Protein AF-A0A1L9QQ89-F1 (afdb_monomer_lite)

pLDDT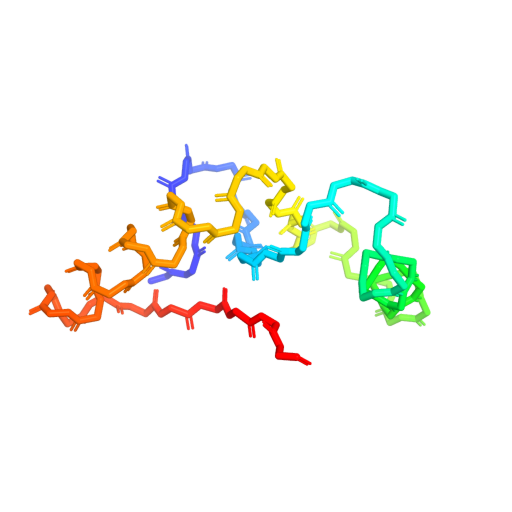: mean 84.95, std 5.89, range [68.0, 94.38]

Foldseek 3Di:
DLDDPPPQAREEEWEAPPDPRVVVVVVCCVVVVVVVHHDYDHDPSVVSVVVQVVCVVVVHDHHYDD

Secondary structure (DSSP, 8-state):
---SSSSSSEEEE-PPTTSHHHHHHHHHHHHTT-TTTEEEE-S-HHHHHHHHHHHHHTT----B--

Organism: NCBI:txid1925591

Sequence (66 aa):
MFDLDGDGKANLTGCNPGWSCELTTNHHIEAYKLQDTVEHDQGSYTALLADAITRYEEEKPIFYYT

Radius of gyration: 11.61 Å; chains: 1; bounding box: 27×24×26 Å

InterPro domains:
  IPR007210 ABC-type glycine betaine transport system, substrate-binding domain [PF04069] (4-65)

Structure (mmCIF, N/CA/C/O backbone):
data_AF-A0A1L9QQ89-F1
#
_entry.id   AF-A0A1L9QQ89-F1
#
loop_
_atom_site.group_PDB
_atom_site.id
_atom_site.type_symbol
_atom_site.label_atom_id
_atom_site.label_alt_id
_atom_site.label_comp_id
_atom_site.label_asym_id
_atom_site.label_entity_id
_atom_site.label_seq_id
_atom_site.pdbx_PDB_ins_code
_atom_site.Cartn_x
_atom_site.Cartn_y
_atom_site.Cartn_z
_atom_site.occupancy
_atom_site.B_iso_or_equiv
_atom_site.auth_seq_id
_atom_site.auth_comp_id
_atom_site.auth_asym_id
_atom_site.auth_atom_id
_atom_site.pdbx_PDB_model_num
ATOM 1 N N . MET A 1 1 ? -11.306 -0.550 8.908 1.00 72.31 1 MET A N 1
ATOM 2 C CA . MET A 1 1 ? -11.138 -1.053 7.529 1.00 72.31 1 MET A CA 1
ATOM 3 C C . MET A 1 1 ? -9.841 -0.453 6.997 1.00 72.31 1 MET A C 1
ATOM 5 O O . MET A 1 1 ? -9.526 0.640 7.441 1.00 72.31 1 MET A O 1
ATOM 9 N N . PHE A 1 2 ? -9.070 -1.162 6.164 1.00 83.12 2 PHE A N 1
ATOM 10 C CA . PHE A 1 2 ? -7.795 -0.666 5.594 1.00 83.12 2 PHE A CA 1
ATOM 11 C C . PHE A 1 2 ? -7.995 0.211 4.343 1.00 83.12 2 PHE A C 1
ATOM 13 O O . PHE A 1 2 ? -7.035 0.573 3.674 1.00 83.12 2 PHE A O 1
ATOM 20 N N . ASP A 1 3 ? -9.252 0.489 4.016 1.00 87.06 3 ASP A N 1
ATOM 21 C CA . ASP A 1 3 ? -9.692 1.386 2.958 1.00 87.06 3 ASP A CA 1
ATOM 22 C C . ASP A 1 3 ? -9.744 2.813 3.514 1.00 87.06 3 ASP A C 1
ATOM 24 O O . ASP A 1 3 ? -10.367 3.052 4.557 1.00 87.06 3 ASP A O 1
ATOM 28 N N . LEU A 1 4 ? -9.020 3.719 2.868 1.00 81.94 4 LEU A N 1
ATOM 29 C CA . LEU A 1 4 ? -8.755 5.073 3.341 1.00 81.94 4 LEU A CA 1
ATOM 30 C C . LEU A 1 4 ? -9.503 6.123 2.528 1.00 81.94 4 LEU A C 1
ATOM 32 O O . LEU A 1 4 ? -9.873 7.166 3.068 1.00 81.94 4 LEU A O 1
ATOM 36 N N . ASP A 1 5 ? -9.690 5.859 1.242 1.00 85.25 5 ASP A N 1
ATOM 37 C CA . ASP A 1 5 ? -10.284 6.744 0.249 1.00 85.25 5 ASP A CA 1
ATOM 38 C C . ASP A 1 5 ? -11.708 6.315 -0.144 1.00 85.25 5 ASP A C 1
ATOM 40 O O . ASP A 1 5 ? -12.437 7.082 -0.775 1.00 85.25 5 ASP A O 1
ATOM 44 N N . GLY A 1 6 ? -12.157 5.157 0.344 1.00 86.06 6 GLY A N 1
ATOM 45 C CA . GLY A 1 6 ? -13.521 4.658 0.224 1.00 86.06 6 GLY A CA 1
ATOM 46 C C . GLY A 1 6 ? -13.796 3.944 -1.096 1.00 86.06 6 GLY A C 1
ATOM 47 O O . GLY A 1 6 ? -14.965 3.816 -1.474 1.00 86.06 6 GLY A O 1
ATOM 48 N N . ASP A 1 7 ? -12.754 3.518 -1.812 1.00 89.19 7 ASP A N 1
ATOM 49 C CA . ASP A 1 7 ? -12.865 2.845 -3.108 1.00 89.19 7 ASP A CA 1
ATOM 50 C C . ASP A 1 7 ? -13.156 1.331 -2.975 1.00 89.19 7 ASP A C 1
ATOM 52 O O . ASP A 1 7 ? -13.484 0.657 -3.957 1.00 89.19 7 ASP A O 1
ATOM 56 N N . GLY A 1 8 ? -13.113 0.807 -1.744 1.00 89.62 8 GLY A N 1
ATOM 57 C CA . GLY A 1 8 ? -13.325 -0.598 -1.415 1.00 89.62 8 GLY A CA 1
ATOM 58 C C . GLY A 1 8 ? -12.049 -1.444 -1.371 1.00 89.62 8 GLY A C 1
ATOM 59 O O . GLY A 1 8 ? -12.154 -2.650 -1.116 1.00 89.62 8 GLY A O 1
ATOM 60 N N . LYS A 1 9 ? -10.863 -0.860 -1.576 1.00 91.25 9 LYS A N 1
ATOM 61 C CA . LYS A 1 9 ? -9.566 -1.543 -1.549 1.00 91.25 9 LYS A CA 1
ATOM 62 C C . LYS A 1 9 ? -8.770 -1.208 -0.295 1.00 91.25 9 LYS A C 1
ATOM 64 O O . LYS A 1 9 ? -8.849 -0.137 0.292 1.00 91.25 9 LYS A O 1
ATOM 69 N N . ALA A 1 10 ? -7.970 -2.169 0.150 1.00 90.25 10 ALA A N 1
ATOM 70 C CA . ALA A 1 10 ? -6.994 -1.939 1.199 1.00 90.25 10 ALA A CA 1
ATOM 71 C C . ALA A 1 10 ? -5.821 -1.131 0.636 1.00 90.25 10 ALA A C 1
ATOM 73 O O . ALA A 1 10 ? -5.166 -1.561 -0.311 1.00 90.25 10 ALA A O 1
ATOM 74 N N . ASN A 1 11 ? -5.531 -0.002 1.263 1.00 88.38 11 ASN A N 1
ATOM 75 C CA . ASN A 1 11 ? -4.436 0.868 0.879 1.00 88.38 11 ASN A CA 1
ATOM 76 C C . ASN A 1 11 ? -3.134 0.375 1.533 1.00 88.38 11 ASN A C 1
ATOM 78 O O . ASN A 1 11 ? -2.970 0.415 2.757 1.00 88.38 11 ASN A O 1
ATOM 82 N N . LEU A 1 12 ? -2.228 -0.158 0.715 1.00 85.81 12 LEU A N 1
ATOM 83 C CA . LEU A 1 12 ? -0.913 -0.636 1.120 1.00 85.81 12 LEU A CA 1
ATOM 84 C C . LEU A 1 12 ? 0.107 0.487 0.954 1.00 85.81 12 LEU A C 1
ATOM 86 O O . LEU A 1 12 ? 0.584 0.743 -0.150 1.00 85.81 12 LEU A O 1
ATOM 90 N N . THR A 1 13 ? 0.502 1.099 2.069 1.00 83.56 13 THR A N 1
ATOM 91 C CA . THR A 1 13 ? 1.608 2.060 2.095 1.00 83.56 13 THR A CA 1
ATOM 92 C C . THR A 1 13 ? 2.907 1.378 1.677 1.00 83.56 13 THR A C 1
ATOM 94 O O . THR A 1 13 ? 3.409 0.490 2.376 1.00 83.56 13 THR A O 1
ATOM 97 N N . GLY A 1 14 ? 3.447 1.792 0.533 1.00 78.75 14 GLY A N 1
ATOM 98 C CA . GLY A 1 14 ? 4.607 1.158 -0.068 1.00 78.75 14 GLY A CA 1
ATOM 99 C C . GLY A 1 14 ? 5.747 2.107 -0.398 1.00 78.75 14 GLY A C 1
ATOM 100 O O . GLY A 1 14 ? 5.930 3.170 0.199 1.00 78.75 14 GLY A O 1
ATOM 101 N N . CYS A 1 15 ? 6.588 1.656 -1.321 1.00 74.94 15 CYS A N 1
ATOM 102 C CA . CYS A 1 15 ? 7.856 2.299 -1.622 1.00 74.94 15 CYS A CA 1
ATOM 103 C C . CYS A 1 15 ? 7.753 3.365 -2.709 1.00 74.94 15 CYS A C 1
ATOM 105 O O . CYS A 1 15 ? 6.871 3.336 -3.567 1.00 74.94 15 CYS A O 1
ATOM 107 N N . ASN A 1 16 ? 8.738 4.268 -2.716 1.00 75.62 16 ASN A N 1
ATOM 108 C CA . ASN A 1 16 ? 8.901 5.235 -3.793 1.00 75.62 16 ASN A CA 1
ATOM 109 C C . ASN A 1 16 ? 9.006 4.516 -5.154 1.00 75.62 16 ASN A C 1
ATOM 111 O O . ASN A 1 16 ? 9.693 3.490 -5.247 1.00 75.62 16 ASN A O 1
ATOM 115 N N . PRO A 1 17 ? 8.421 5.087 -6.222 1.00 72.88 17 PRO A N 1
ATOM 116 C CA . PRO A 1 17 ? 8.627 4.595 -7.578 1.00 72.88 17 PRO A CA 1
ATOM 117 C C . PRO A 1 17 ? 10.121 4.473 -7.924 1.00 72.88 17 PRO A C 1
ATOM 119 O O . PRO A 1 17 ? 10.922 5.365 -7.632 1.00 72.88 17 PRO A O 1
ATOM 122 N N . GLY A 1 18 ? 10.500 3.364 -8.550 1.00 76.19 18 GLY A N 1
ATOM 123 C CA . GLY A 1 18 ? 11.863 2.997 -8.923 1.00 76.19 18 GLY A CA 1
ATOM 124 C C . GLY A 1 18 ? 12.640 2.200 -7.869 1.00 76.19 18 GLY A C 1
ATOM 125 O O . GLY A 1 18 ? 13.788 1.831 -8.123 1.00 76.19 18 GLY A O 1
ATOM 126 N N . TRP A 1 19 ? 12.073 1.931 -6.688 1.00 79.75 19 TRP A N 1
ATOM 127 C CA . TRP A 1 19 ? 12.740 1.125 -5.659 1.00 79.75 19 TRP A CA 1
ATOM 128 C C . TRP A 1 19 ? 12.488 -0.372 -5.862 1.00 79.75 19 TRP A C 1
ATOM 130 O O . TRP A 1 19 ? 11.428 -0.795 -6.307 1.00 79.75 19 TRP A O 1
ATOM 140 N N . SER A 1 20 ? 13.443 -1.215 -5.460 1.00 80.56 20 SER A N 1
ATOM 141 C CA . SER A 1 20 ? 13.295 -2.679 -5.563 1.00 80.56 20 SER A CA 1
ATOM 142 C C . SER A 1 20 ? 12.059 -3.211 -4.817 1.00 80.56 20 SER A C 1
ATOM 144 O O . SER A 1 20 ? 11.408 -4.165 -5.249 1.00 80.56 20 SER A O 1
ATOM 146 N N . CYS A 1 21 ? 11.697 -2.563 -3.707 1.00 80.31 2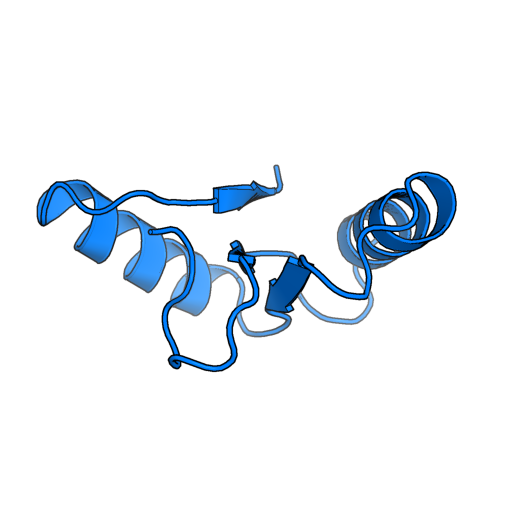1 CYS A N 1
ATOM 147 C CA . CYS A 1 21 ? 10.499 -2.906 -2.953 1.00 80.31 21 CYS A CA 1
ATOM 148 C C . CYS A 1 21 ? 9.198 -2.566 -3.691 1.00 80.31 21 CYS A C 1
ATOM 150 O O . CYS A 1 21 ? 8.235 -3.298 -3.516 1.00 80.31 21 CYS A O 1
ATOM 152 N N . GLU A 1 22 ? 9.161 -1.563 -4.578 1.00 83.56 22 GLU A N 1
ATOM 153 C CA . GLU A 1 22 ? 7.992 -1.361 -5.447 1.00 83.56 22 GLU A CA 1
ATOM 154 C C . GLU A 1 22 ? 7.784 -2.581 -6.343 1.00 83.56 22 GLU A C 1
ATOM 156 O O . GLU A 1 22 ? 6.685 -3.128 -6.401 1.00 83.56 22 GLU A O 1
ATOM 161 N N . LEU A 1 23 ? 8.843 -3.008 -7.035 1.00 85.50 23 LEU A N 1
ATOM 162 C CA . LEU A 1 23 ? 8.763 -4.121 -7.980 1.00 85.50 23 LEU A CA 1
ATOM 163 C C . LEU A 1 23 ? 8.335 -5.406 -7.271 1.00 85.50 23 LEU A C 1
ATOM 165 O O . LEU A 1 23 ? 7.513 -6.158 -7.788 1.00 85.50 23 LEU A O 1
ATOM 169 N N . THR A 1 24 ? 8.864 -5.626 -6.068 1.00 87.88 24 THR A N 1
ATOM 170 C CA . THR A 1 24 ? 8.533 -6.790 -5.242 1.00 87.88 24 THR A CA 1
ATOM 171 C C . THR A 1 24 ? 7.077 -6.747 -4.776 1.00 87.88 24 THR A C 1
ATOM 173 O O . THR A 1 24 ? 6.366 -7.743 -4.896 1.00 87.88 24 THR A O 1
ATOM 176 N N . THR A 1 25 ? 6.600 -5.595 -4.301 1.00 87.50 25 THR A N 1
ATOM 177 C CA . THR A 1 25 ? 5.206 -5.418 -3.874 1.00 87.50 25 THR A CA 1
ATOM 178 C C . THR A 1 25 ? 4.233 -5.583 -5.036 1.00 87.50 25 THR A C 1
ATOM 180 O O . THR A 1 25 ? 3.279 -6.350 -4.922 1.00 87.50 25 THR A O 1
ATOM 183 N N . ASN A 1 26 ? 4.507 -4.953 -6.180 1.00 88.44 26 ASN A N 1
ATOM 184 C CA . ASN A 1 26 ? 3.693 -5.095 -7.388 1.00 88.44 26 ASN A CA 1
ATOM 185 C C . ASN A 1 26 ? 3.654 -6.552 -7.863 1.00 88.44 26 ASN A C 1
ATOM 187 O O . ASN A 1 26 ? 2.584 -7.069 -8.183 1.00 88.44 26 ASN A O 1
ATOM 191 N N . HIS A 1 27 ? 4.798 -7.242 -7.831 1.00 90.50 27 HIS A N 1
ATOM 192 C CA . HIS A 1 27 ? 4.863 -8.662 -8.152 1.00 90.50 27 HIS A CA 1
ATOM 193 C C . HIS A 1 27 ? 3.998 -9.509 -7.209 1.00 90.50 27 HIS A C 1
ATOM 195 O O . HIS A 1 27 ? 3.277 -10.383 -7.679 1.00 90.50 27 HIS A O 1
ATOM 201 N N . HIS A 1 28 ? 4.020 -9.257 -5.895 1.00 91.44 28 HIS A N 1
ATOM 202 C CA . HIS A 1 28 ? 3.175 -9.984 -4.944 1.00 91.44 28 HIS A CA 1
ATOM 203 C C . HIS A 1 28 ? 1.683 -9.692 -5.129 1.00 91.44 28 HIS A C 1
ATOM 205 O O . HIS A 1 28 ? 0.877 -10.621 -5.070 1.00 91.44 28 HIS A O 1
ATOM 211 N N . ILE A 1 29 ? 1.309 -8.436 -5.386 1.00 91.62 29 ILE A N 1
ATOM 212 C CA . ILE A 1 29 ? -0.081 -8.064 -5.683 1.00 91.62 29 ILE A CA 1
ATOM 213 C C . ILE A 1 29 ? -0.576 -8.834 -6.911 1.00 91.62 29 ILE A C 1
ATOM 215 O O . ILE A 1 29 ? -1.684 -9.370 -6.896 1.00 91.62 29 ILE A O 1
ATOM 219 N N . GLU A 1 30 ? 0.258 -8.956 -7.945 1.00 92.31 30 GLU A N 1
ATOM 220 C CA . GLU A 1 30 ? -0.079 -9.721 -9.141 1.00 92.31 30 GLU A CA 1
ATOM 221 C C . GLU A 1 30 ? -0.128 -11.233 -8.884 1.00 92.31 30 GLU A C 1
ATOM 223 O O . GLU A 1 30 ? -1.121 -11.889 -9.209 1.00 92.31 30 GLU A O 1
ATOM 228 N N . ALA A 1 31 ? 0.912 -11.788 -8.259 1.00 94.38 31 ALA A N 1
ATOM 229 C CA . ALA A 1 31 ? 1.051 -13.219 -8.005 1.00 94.38 31 ALA A CA 1
ATOM 230 C C . ALA A 1 31 ? -0.081 -13.770 -7.125 1.00 94.38 31 ALA A C 1
ATOM 232 O O . ALA A 1 31 ? -0.547 -14.893 -7.337 1.00 94.38 31 ALA A O 1
ATOM 233 N N . TYR A 1 32 ? -0.546 -12.973 -6.162 1.00 93.50 32 TYR A N 1
ATOM 234 C CA . TYR A 1 32 ? -1.632 -13.336 -5.253 1.00 93.50 32 TYR A CA 1
ATOM 235 C C . TYR A 1 32 ? -3.013 -12.871 -5.721 1.00 93.50 32 TYR A C 1
ATOM 237 O O . TYR A 1 32 ? -3.995 -13.133 -5.029 1.00 93.50 32 TYR A O 1
ATOM 245 N N . LYS A 1 33 ? -3.109 -12.256 -6.907 1.00 92.69 33 LYS A N 1
ATOM 246 C CA . LYS A 1 33 ? -4.365 -11.774 -7.502 1.00 92.69 33 LYS A CA 1
ATOM 247 C C . LYS A 1 33 ? -5.119 -10.786 -6.604 1.00 92.69 33 LYS A C 1
ATOM 249 O O . LYS A 1 33 ? -6.329 -10.895 -6.420 1.00 92.69 33 LYS A O 1
ATOM 254 N N . LEU A 1 34 ? -4.386 -9.853 -6.004 1.00 92.88 34 LEU A N 1
ATOM 255 C CA . LEU A 1 34 ? -4.915 -8.895 -5.033 1.00 92.88 34 LEU A CA 1
ATOM 256 C C . LEU A 1 34 ? -5.360 -7.567 -5.664 1.00 92.88 34 LEU A C 1
ATOM 258 O O . LEU A 1 34 ? -5.827 -6.702 -4.931 1.00 92.88 34 LEU A O 1
ATOM 262 N N . GLN A 1 35 ? -5.260 -7.398 -6.988 1.00 91.19 35 GLN A N 1
ATOM 263 C CA . GLN A 1 35 ? -5.505 -6.126 -7.694 1.00 91.19 35 GLN A CA 1
ATOM 264 C C . GLN A 1 35 ? -6.912 -5.541 -7.467 1.00 91.19 35 GLN A C 1
ATOM 266 O O . GLN A 1 35 ? -7.106 -4.323 -7.531 1.00 91.19 35 GLN A O 1
AT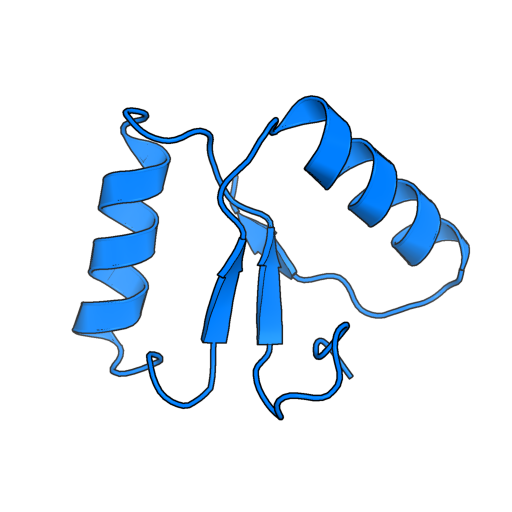OM 271 N N . ASP A 1 36 ? -7.895 -6.406 -7.209 1.00 92.31 36 ASP A N 1
ATOM 272 C CA . ASP A 1 36 ? -9.285 -6.008 -6.965 1.00 92.31 36 ASP A CA 1
ATOM 273 C C . ASP A 1 36 ? -9.529 -5.567 -5.513 1.00 92.31 36 ASP A C 1
ATOM 275 O O . ASP A 1 36 ? -10.540 -4.936 -5.228 1.00 92.31 36 ASP A O 1
ATOM 279 N N . THR A 1 37 ? -8.616 -5.896 -4.593 1.00 92.25 37 THR A N 1
ATOM 280 C CA . THR A 1 37 ? -8.798 -5.711 -3.142 1.00 92.25 37 THR A CA 1
ATOM 281 C C . THR A 1 37 ? -7.698 -4.904 -2.466 1.00 92.25 37 THR A C 1
ATOM 283 O O . THR A 1 37 ? -7.848 -4.556 -1.300 1.00 92.25 37 THR A O 1
ATOM 286 N N . VAL A 1 38 ? -6.578 -4.657 -3.145 1.00 90.44 38 VAL A N 1
ATOM 287 C CA . VAL A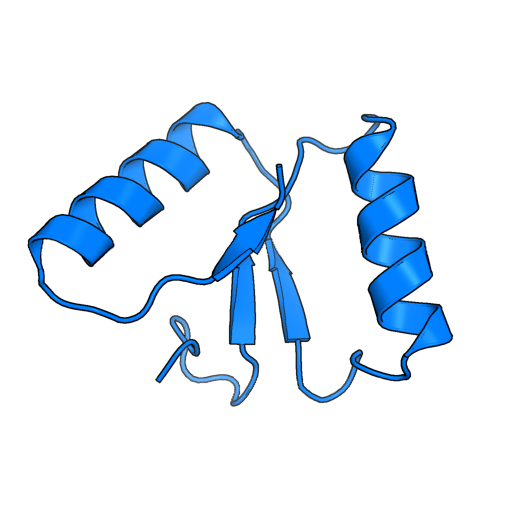 1 38 ? -5.407 -3.961 -2.605 1.00 90.44 38 VAL A CA 1
ATOM 288 C C . VAL A 1 38 ? -4.919 -2.944 -3.624 1.00 90.44 38 VAL A C 1
ATOM 290 O O . VAL A 1 38 ? -4.701 -3.283 -4.789 1.00 90.44 38 VAL A O 1
ATOM 293 N N . GLU A 1 39 ? -4.705 -1.722 -3.158 1.00 90.06 39 GLU A N 1
ATOM 294 C CA . GLU A 1 39 ? -4.009 -0.669 -3.882 1.00 90.06 39 GLU A CA 1
ATOM 295 C C . GLU A 1 39 ? -2.637 -0.438 -3.254 1.00 90.06 39 GLU A C 1
ATOM 297 O O . GLU A 1 39 ? -2.479 -0.479 -2.036 1.00 90.06 39 GLU A O 1
ATOM 302 N N . HIS A 1 40 ? -1.620 -0.259 -4.091 1.00 87.75 40 HIS A N 1
ATOM 303 C CA . HIS A 1 40 ? -0.272 0.048 -3.640 1.00 87.75 40 HIS A CA 1
ATOM 304 C C . HIS A 1 40 ? -0.077 1.559 -3.683 1.00 87.75 40 HIS A C 1
ATOM 306 O O . HIS A 1 40 ? 0.098 2.128 -4.758 1.00 87.75 40 HIS A O 1
ATOM 312 N N . ASP A 1 41 ? -0.063 2.191 -2.512 1.00 83.50 41 ASP A N 1
ATOM 313 C CA . ASP A 1 41 ? 0.181 3.621 -2.380 1.00 83.50 41 ASP A CA 1
ATOM 314 C C . ASP A 1 41 ? 1.659 3.909 -2.607 1.00 83.50 41 ASP A C 1
ATOM 316 O O . ASP A 1 41 ? 2.520 3.652 -1.755 1.00 83.50 41 ASP A O 1
ATOM 320 N N . GLN A 1 42 ? 1.948 4.454 -3.784 1.00 78.56 42 GLN A N 1
ATOM 321 C CA . GLN A 1 42 ? 3.288 4.842 -4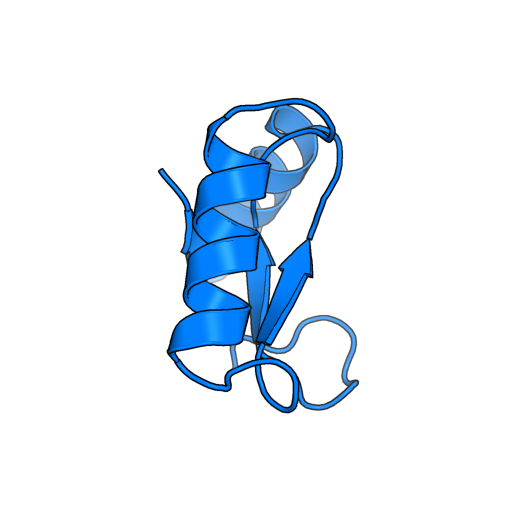.194 1.00 78.56 42 GLN A CA 1
ATOM 322 C C . GLN A 1 42 ? 3.450 6.351 -4.063 1.00 78.56 42 GLN A C 1
ATOM 324 O O . GLN A 1 42 ? 2.677 7.138 -4.607 1.00 78.56 42 GLN A O 1
ATOM 329 N N . GLY A 1 43 ? 4.492 6.787 -3.367 1.00 75.62 43 GLY A N 1
ATOM 330 C CA . GLY A 1 43 ? 4.686 8.205 -3.105 1.00 75.62 43 GLY A CA 1
ATOM 331 C C . GLY A 1 43 ? 5.970 8.470 -2.349 1.00 75.62 43 GLY A C 1
ATOM 332 O O . GLY A 1 43 ? 6.905 7.681 -2.406 1.00 75.62 43 GLY A O 1
ATOM 333 N N . SER A 1 44 ? 6.027 9.597 -1.644 1.00 78.69 44 SER A N 1
ATOM 334 C CA . SER A 1 44 ? 7.120 9.855 -0.708 1.00 78.69 44 SER A CA 1
ATOM 335 C C . SER A 1 44 ? 6.958 8.947 0.508 1.00 78.69 44 SER A C 1
ATOM 337 O O . SER A 1 44 ? 6.094 9.201 1.345 1.00 78.69 44 SER A O 1
ATOM 339 N N . TYR A 1 45 ? 7.805 7.925 0.630 1.00 75.44 45 TYR A N 1
ATOM 340 C CA . TYR A 1 45 ? 7.804 6.972 1.742 1.00 75.44 45 TYR A CA 1
ATOM 341 C C . TYR A 1 45 ? 7.751 7.661 3.109 1.00 75.44 45 TYR A C 1
ATOM 343 O O . TYR A 1 45 ? 7.005 7.241 3.982 1.00 75.44 45 TYR A O 1
ATOM 351 N N . THR A 1 46 ? 8.473 8.771 3.297 1.00 79.00 46 THR A N 1
ATOM 352 C CA . THR A 1 46 ? 8.445 9.523 4.561 1.00 79.00 46 THR A CA 1
ATOM 353 C C . THR A 1 46 ? 7.076 10.142 4.844 1.00 79.00 46 THR A C 1
ATOM 355 O O . THR A 1 46 ? 6.648 10.165 5.994 1.00 79.00 46 THR A O 1
ATOM 358 N N . ALA A 1 47 ? 6.387 10.644 3.815 1.00 81.62 47 ALA A N 1
ATOM 359 C CA . ALA A 1 47 ? 5.044 11.198 3.971 1.00 81.62 47 ALA A CA 1
ATOM 360 C C . ALA A 1 47 ? 4.021 10.088 4.250 1.00 81.62 47 ALA A C 1
ATOM 362 O O . ALA A 1 47 ? 3.203 10.231 5.154 1.00 81.62 47 ALA A O 1
ATOM 363 N N . LEU A 1 48 ? 4.124 8.970 3.529 1.00 80.12 48 LEU A N 1
ATOM 364 C CA . LEU A 1 48 ? 3.251 7.814 3.714 1.00 80.12 48 LEU A CA 1
ATOM 365 C C . LEU A 1 48 ? 3.451 7.159 5.089 1.00 80.12 48 LEU A C 1
ATOM 367 O O . LEU A 1 48 ? 2.488 6.808 5.761 1.00 80.12 48 LEU A O 1
ATOM 371 N N . LEU A 1 49 ? 4.696 7.054 5.560 1.00 82.12 49 LEU A N 1
ATOM 372 C CA . LEU A 1 49 ? 4.999 6.533 6.890 1.00 82.12 49 LEU A CA 1
ATOM 373 C C . LEU A 1 49 ? 4.499 7.469 7.997 1.00 82.12 49 LEU A C 1
ATOM 375 O O . LEU A 1 49 ? 3.994 6.989 9.007 1.00 82.12 49 LEU A O 1
ATOM 379 N N . ALA A 1 50 ? 4.620 8.790 7.823 1.00 86.06 50 ALA A N 1
ATOM 380 C CA . ALA A 1 50 ? 4.077 9.753 8.781 1.00 86.06 50 ALA A CA 1
ATOM 381 C C . ALA A 1 50 ? 2.550 9.619 8.902 1.00 86.06 50 ALA A C 1
ATOM 383 O O . ALA A 1 50 ? 2.032 9.541 10.012 1.00 86.06 50 ALA A O 1
ATOM 384 N N . ASP A 1 51 ? 1.852 9.511 7.771 1.00 82.50 51 ASP A N 1
ATOM 385 C CA . ASP A 1 51 ? 0.406 9.278 7.716 1.00 82.50 51 ASP A CA 1
ATOM 386 C C . ASP A 1 51 ? 0.016 7.927 8.353 1.00 82.50 51 ASP A C 1
ATOM 388 O O . ASP A 1 51 ? -0.915 7.856 9.159 1.00 82.50 51 ASP A O 1
ATOM 392 N N . ALA A 1 52 ? 0.789 6.864 8.104 1.00 84.31 52 ALA A N 1
ATOM 393 C CA . ALA A 1 52 ? 0.597 5.567 8.753 1.00 84.31 52 ALA A CA 1
ATOM 394 C C . ALA A 1 52 ? 0.778 5.631 10.283 1.00 84.31 52 ALA A C 1
ATOM 396 O O . ALA A 1 52 ? -0.021 5.046 11.014 1.00 84.31 52 ALA A O 1
ATOM 397 N N . ILE A 1 53 ? 1.782 6.360 10.785 1.00 86.44 53 ILE A N 1
ATOM 398 C CA . ILE A 1 53 ? 1.993 6.549 12.231 1.00 86.44 53 ILE A CA 1
ATOM 399 C C . ILE A 1 53 ? 0.824 7.320 12.846 1.00 86.44 53 ILE A C 1
ATOM 401 O O . ILE A 1 53 ? 0.273 6.870 13.847 1.00 86.44 53 ILE A O 1
ATOM 405 N N . THR A 1 54 ? 0.395 8.428 12.235 1.00 88.88 54 THR A N 1
ATOM 406 C CA . THR A 1 54 ? -0.761 9.198 12.719 1.00 88.88 54 THR A CA 1
ATOM 407 C C . THR A 1 54 ? -2.012 8.325 12.813 1.00 88.88 54 THR A C 1
ATOM 409 O O . THR A 1 54 ? -2.730 8.372 13.805 1.00 88.88 54 THR A O 1
ATOM 412 N N . ARG A 1 55 ? -2.256 7.453 11.831 1.00 84.56 55 ARG A N 1
ATOM 413 C CA . ARG A 1 55 ? -3.399 6.527 11.871 1.00 84.56 55 ARG A CA 1
ATOM 414 C C . ARG A 1 55 ? -3.274 5.453 12.933 1.00 84.56 55 ARG A C 1
ATOM 416 O O . ARG A 1 55 ? -4.272 5.103 13.557 1.00 84.56 55 ARG A O 1
ATOM 423 N N . TYR A 1 56 ? -2.069 4.935 13.135 1.00 87.62 56 TYR A N 1
ATOM 424 C CA . TYR A 1 56 ? -1.807 3.999 14.218 1.00 87.62 56 TYR A CA 1
ATOM 425 C C . TYR A 1 56 ? -2.106 4.637 15.584 1.00 87.62 56 TYR A C 1
ATOM 427 O O . TYR A 1 56 ? -2.738 4.002 16.426 1.00 87.62 56 TYR A O 1
ATOM 435 N N . GLU A 1 57 ? -1.729 5.905 15.782 1.00 90.31 57 GLU A N 1
ATOM 436 C CA . GLU A 1 57 ? -2.058 6.678 16.990 1.00 90.31 57 GLU A CA 1
ATOM 437 C C . GLU A 1 57 ? -3.569 6.926 17.152 1.00 90.31 57 GLU A C 1
ATOM 439 O O . GLU A 1 57 ? -4.061 7.002 18.274 1.00 90.31 57 GLU A O 1
ATOM 444 N N . GLU A 1 58 ? -4.321 6.990 16.050 1.00 90.81 58 GLU A N 1
ATOM 445 C CA . GLU A 1 58 ? -5.790 7.070 16.038 1.00 90.81 58 GLU A CA 1
ATOM 446 C C . GLU A 1 58 ? -6.490 5.703 16.208 1.00 90.81 58 GLU A C 1
ATOM 448 O O . GLU A 1 58 ? -7.699 5.602 15.990 1.00 90.81 58 GLU A O 1
ATOM 453 N N . GLU A 1 59 ? -5.751 4.643 16.557 1.00 88.38 59 GLU A N 1
ATOM 454 C CA . GLU A 1 59 ? -6.241 3.258 16.670 1.00 88.38 59 GLU A CA 1
ATOM 455 C C . GLU A 1 59 ? -6.879 2.722 15.372 1.00 88.38 59 GLU A C 1
ATOM 457 O O . GLU A 1 59 ? -7.691 1.789 15.376 1.00 88.38 59 GLU A O 1
ATOM 462 N N . LYS A 1 60 ? -6.507 3.300 14.223 1.00 86.00 60 LYS A N 1
ATOM 463 C CA . LYS A 1 60 ? -6.991 2.861 12.915 1.00 86.00 60 LYS A CA 1
ATOM 464 C C . LYS A 1 60 ? -6.128 1.715 12.378 1.00 86.00 60 LYS A C 1
ATOM 466 O O . LYS A 1 60 ? -4.914 1.696 12.583 1.00 86.00 60 LYS A O 1
ATOM 471 N N . PRO A 1 61 ? -6.725 0.754 11.650 1.00 86.81 61 PRO A N 1
ATOM 472 C CA . PRO A 1 61 ? -5.963 -0.305 11.000 1.00 86.81 61 PRO A CA 1
ATOM 473 C C . PRO A 1 61 ? -4.992 0.262 9.955 1.00 86.81 61 PRO A C 1
ATOM 475 O O . PRO A 1 61 ? -5.402 1.050 9.106 1.00 86.81 61 PRO A O 1
ATOM 478 N N . ILE A 1 62 ? -3.732 -0.181 9.991 1.00 86.25 62 ILE A N 1
ATOM 479 C CA . ILE A 1 62 ? -2.687 0.189 9.024 1.00 86.25 62 ILE A CA 1
ATOM 480 C C . ILE A 1 62 ? -2.207 -1.034 8.238 1.00 86.25 62 ILE A C 1
ATOM 482 O O . ILE A 1 62 ? -2.128 -2.135 8.785 1.00 86.25 62 ILE A O 1
ATOM 486 N N . PHE A 1 63 ? -1.859 -0.838 6.967 1.00 84.94 63 PHE A N 1
ATOM 487 C CA . PHE A 1 63 ? -1.261 -1.861 6.112 1.00 84.94 63 PHE A CA 1
ATOM 488 C C . PHE A 1 63 ? -0.057 -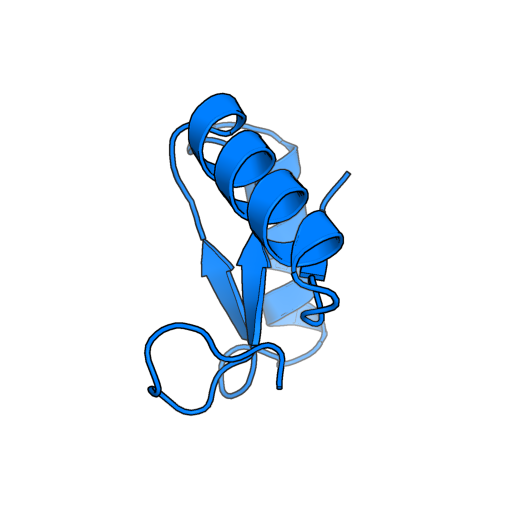1.258 5.376 1.00 84.94 63 PHE A C 1
ATOM 490 O O . PHE A 1 63 ? -0.205 -0.302 4.619 1.00 84.94 63 PHE A O 1
ATOM 497 N N . TYR A 1 64 ? 1.148 -1.766 5.649 1.00 81.94 64 TYR A N 1
ATOM 498 C CA . TYR A 1 64 ? 2.397 -1.206 5.124 1.00 81.94 64 TYR A CA 1
ATOM 499 C C . TYR A 1 64 ? 3.405 -2.300 4.750 1.00 81.94 64 TYR A C 1
ATOM 501 O O . TYR A 1 64 ? 3.373 -3.404 5.299 1.00 81.94 64 TYR A O 1
ATOM 509 N N . TYR A 1 65 ? 4.296 -1.981 3.810 1.00 79.50 65 TYR A N 1
ATOM 510 C CA . TYR A 1 65 ? 5.384 -2.847 3.348 1.00 79.50 65 TYR A CA 1
ATOM 511 C C . TYR A 1 65 ? 6.739 -2.430 3.958 1.00 79.50 65 TYR A C 1
ATOM 513 O O . TYR A 1 65 ? 6.982 -1.237 4.144 1.00 79.50 65 TYR A O 1
ATOM 521 N N . THR A 1 66 ? 7.623 -3.401 4.247 1.00 68.00 66 THR A N 1
ATOM 522 C CA . THR A 1 66 ? 8.978 -3.190 4.813 1.00 68.00 66 THR A CA 1
ATOM 523 C C . THR A 1 66 ? 10.071 -3.622 3.848 1.00 68.00 66 THR A C 1
ATOM 525 O O . THR A 1 66 ? 9.991 -4.789 3.397 1.00 68.00 66 THR A O 1
#